Protein AF-A0A7W7CGE7-F1 (afdb_monomer)

Mean predicted aligned error: 4.37 Å

Secondary structure (DSSP, 8-state):
-HHHHHHHHHHHHHHHHHHIIIIIHHHHHHHHHSS--THHHHHH----TTHHHHHHHHHHHHHHHHHHHHHHHHH-

pLDDT: mean 91.79, std 8.63, range [53.81, 97.38]

Foldseek 3Di:
DVVLLVVLVVVLVVLVVCLCVQAVVQLVCCVPVVWGDDPNCVVPNTAHDPSSNVRSVVSNVVSVVSNVVSVVVSVD

Sequence (76 aa):
MAKSVSAIDGAQGVIAIVGITLGAVPLIRWFIEGQHSGPFRWIFGEQTGTMGYVVPLLVIGVGFGLIAVLERRKRA

Structure (mmCIF, N/CA/C/O backbone):
data_AF-A0A7W7CGE7-F1
#
_entry.id   AF-A0A7W7CGE7-F1
#
loop_
_atom_site.group_PDB
_atom_site.id
_atom_site.type_symbol
_atom_site.label_atom_id
_atom_site.label_alt_id
_atom_site.label_comp_id
_atom_site.label_asym_id
_atom_site.label_entity_id
_atom_site.label_seq_id
_atom_site.pdbx_PDB_ins_code
_atom_site.Cartn_x
_atom_site.Cartn_y
_atom_site.Cartn_z
_atom_site.occupancy
_atom_site.B_iso_or_equiv
_atom_site.auth_seq_id
_atom_site.auth_comp_id
_atom_site.auth_asym_id
_atom_site.auth_atom_id
_atom_site.pdbx_PDB_model_num
ATOM 1 N N . MET A 1 1 ? 18.599 3.837 -23.434 1.00 53.81 1 MET A N 1
ATOM 2 C CA . MET A 1 1 ? 18.475 2.813 -22.374 1.00 53.81 1 MET A CA 1
ATOM 3 C C . MET A 1 1 ? 18.497 3.401 -20.955 1.00 53.81 1 MET A C 1
ATOM 5 O O . MET A 1 1 ? 17.645 3.032 -20.169 1.00 53.81 1 MET A O 1
ATOM 9 N N . ALA A 1 2 ? 19.361 4.372 -20.616 1.00 60.56 2 ALA A N 1
ATOM 10 C CA . ALA A 1 2 ? 19.416 4.944 -19.253 1.00 60.56 2 ALA A CA 1
ATOM 11 C C . ALA A 1 2 ? 18.148 5.708 -18.789 1.00 60.56 2 ALA A C 1
ATOM 13 O O . ALA A 1 2 ? 17.753 5.610 -17.631 1.00 60.56 2 ALA A O 1
ATOM 14 N N . LYS A 1 3 ? 17.465 6.437 -19.688 1.00 62.25 3 LYS A N 1
ATOM 15 C CA . LYS A 1 3 ? 16.249 7.205 -19.339 1.00 62.25 3 LYS A CA 1
ATOM 16 C C . LYS A 1 3 ? 15.053 6.326 -18.942 1.00 62.25 3 LYS A C 1
ATOM 18 O O . LYS A 1 3 ? 14.271 6.733 -18.092 1.00 62.25 3 LYS A O 1
ATOM 23 N N . SER A 1 4 ? 14.900 5.141 -19.539 1.00 64.12 4 SER A N 1
ATOM 24 C CA . SER A 1 4 ? 13.765 4.248 -19.256 1.00 64.12 4 SER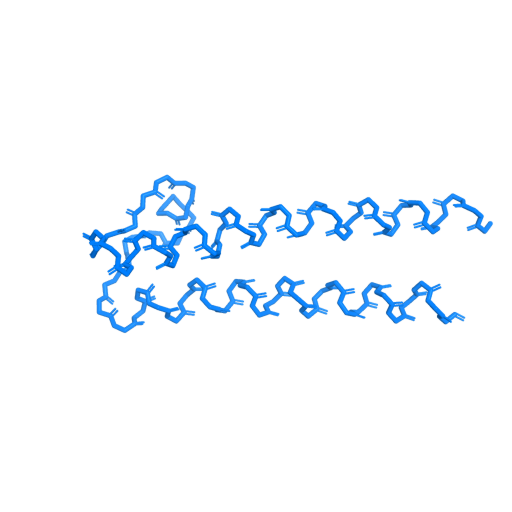 A CA 1
ATOM 25 C C . SER A 1 4 ? 13.897 3.555 -17.902 1.00 64.12 4 SER A C 1
ATOM 27 O O . SER A 1 4 ? 12.901 3.414 -17.205 1.00 64.12 4 SER A O 1
ATOM 29 N N . VAL A 1 5 ? 15.119 3.189 -17.503 1.00 71.31 5 VAL A N 1
ATOM 30 C CA . VAL A 1 5 ? 15.413 2.635 -16.170 1.00 71.31 5 VAL A CA 1
ATOM 31 C C . VAL A 1 5 ? 15.027 3.646 -15.087 1.00 71.31 5 VAL A C 1
ATOM 33 O O . VAL A 1 5 ? 14.230 3.331 -14.211 1.00 71.31 5 VAL A O 1
ATOM 36 N N . SER A 1 6 ? 15.471 4.899 -15.238 1.00 81.81 6 SER A N 1
ATOM 37 C CA . SER A 1 6 ? 15.131 5.986 -14.311 1.00 81.81 6 SER A CA 1
ATOM 38 C C . SER A 1 6 ? 13.622 6.268 -14.238 1.00 81.81 6 SER A C 1
ATOM 40 O O . SER A 1 6 ? 13.100 6.527 -13.155 1.00 81.81 6 SER A O 1
ATOM 42 N N . ALA A 1 7 ? 12.901 6.174 -15.359 1.00 89.69 7 ALA A N 1
ATOM 43 C CA . ALA A 1 7 ? 11.449 6.340 -15.370 1.00 89.69 7 ALA A CA 1
ATOM 44 C C . ALA A 1 7 ? 10.713 5.191 -14.654 1.00 89.69 7 ALA A C 1
ATOM 46 O O . ALA A 1 7 ? 9.735 5.442 -13.950 1.00 89.69 7 ALA A O 1
ATOM 47 N N . ILE A 1 8 ? 11.183 3.944 -14.802 1.00 91.00 8 ILE A N 1
ATOM 48 C CA . ILE A 1 8 ? 10.602 2.784 -14.109 1.00 91.00 8 ILE A CA 1
ATOM 49 C C . ILE A 1 8 ? 10.825 2.891 -12.598 1.00 91.00 8 ILE A C 1
ATOM 51 O O . ILE A 1 8 ? 9.877 2.694 -11.840 1.00 91.00 8 ILE A O 1
ATOM 55 N N . ASP A 1 9 ? 12.031 3.256 -12.163 1.00 92.94 9 ASP A N 1
ATOM 56 C CA . ASP A 1 9 ? 12.337 3.434 -10.740 1.00 92.94 9 ASP A CA 1
ATOM 57 C C . ASP A 1 9 ? 11.482 4.557 -10.126 1.00 92.94 9 ASP A C 1
ATOM 59 O O . ASP A 1 9 ? 10.922 4.405 -9.038 1.00 92.94 9 ASP A O 1
ATOM 63 N N . GLY A 1 10 ? 11.289 5.659 -10.862 1.00 93.81 10 GLY A N 1
ATOM 64 C CA . GLY A 1 10 ? 10.379 6.734 -10.464 1.00 93.81 10 GLY A CA 1
ATOM 65 C C . GLY A 1 10 ? 8.928 6.260 -10.320 1.00 93.81 10 GLY A C 1
ATOM 66 O O . GLY A 1 10 ? 8.281 6.543 -9.311 1.00 93.81 10 GLY A O 1
ATOM 67 N N . ALA A 1 11 ? 8.422 5.485 -11.285 1.00 94.44 11 ALA A N 1
ATOM 68 C CA . ALA A 1 11 ? 7.074 4.920 -11.223 1.00 94.44 11 ALA A CA 1
ATOM 69 C C . ALA A 1 11 ? 6.904 3.946 -10.044 1.00 94.44 11 ALA A C 1
ATOM 71 O O . ALA A 1 11 ? 5.892 4.007 -9.345 1.00 94.44 11 ALA A O 1
ATOM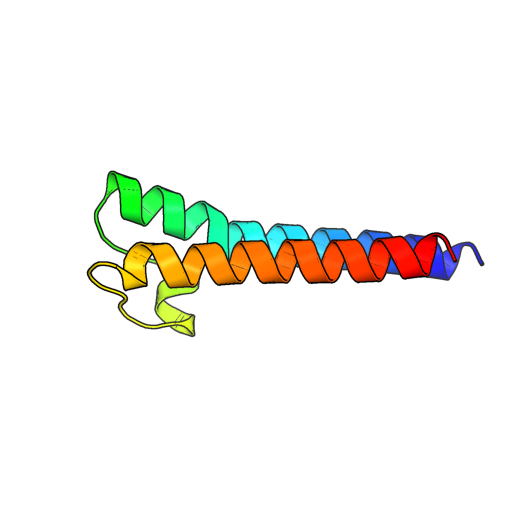 72 N N . GLN A 1 12 ? 7.897 3.090 -9.779 1.00 94.94 12 GLN A N 1
ATOM 73 C CA . GLN A 1 12 ? 7.899 2.203 -8.612 1.00 94.94 12 GLN A CA 1
ATOM 74 C C . GLN A 1 12 ? 7.849 3.001 -7.302 1.00 94.94 12 GLN A C 1
ATOM 76 O O . GLN A 1 12 ? 7.075 2.653 -6.412 1.00 94.94 12 GLN A O 1
ATOM 81 N N . GLY A 1 13 ? 8.607 4.099 -7.206 1.00 96.25 13 GLY A N 1
ATOM 82 C CA . GLY A 1 13 ? 8.575 5.002 -6.054 1.00 96.25 13 GLY A CA 1
ATOM 83 C C . GLY A 1 13 ? 7.195 5.621 -5.820 1.00 96.25 13 GLY A C 1
ATOM 84 O O . GLY A 1 13 ? 6.684 5.584 -4.702 1.00 96.25 13 GLY A O 1
ATOM 85 N N . VAL A 1 14 ? 6.547 6.121 -6.878 1.00 96.81 14 VAL A N 1
ATOM 86 C CA . VAL A 1 14 ? 5.182 6.670 -6.789 1.00 96.81 14 VAL A CA 1
ATOM 87 C C . VAL A 1 14 ? 4.185 5.597 -6.347 1.00 96.81 14 VAL A C 1
ATOM 89 O O . VAL A 1 14 ? 3.403 5.834 -5.428 1.00 96.81 14 VAL A O 1
ATOM 92 N N . ILE A 1 15 ? 4.233 4.402 -6.945 1.00 96.94 15 ILE A N 1
ATOM 93 C CA . ILE A 1 15 ? 3.349 3.285 -6.574 1.00 96.94 15 ILE A CA 1
ATOM 94 C C . ILE A 1 15 ? 3.553 2.892 -5.108 1.00 96.94 15 ILE A C 1
ATOM 96 O O . ILE A 1 15 ? 2.573 2.661 -4.403 1.00 96.94 15 ILE A O 1
ATOM 100 N N . ALA A 1 16 ? 4.799 2.850 -4.633 1.00 96.19 16 ALA A N 1
ATOM 101 C CA . ALA A 1 16 ? 5.105 2.530 -3.244 1.00 96.19 16 ALA A CA 1
ATOM 102 C C . ALA A 1 16 ? 4.509 3.567 -2.283 1.00 96.19 16 ALA A C 1
ATOM 104 O O . ALA A 1 16 ? 3.844 3.190 -1.320 1.00 96.19 16 ALA A O 1
ATOM 105 N N . ILE A 1 17 ? 4.680 4.863 -2.567 1.00 97.12 17 ILE A N 1
ATOM 106 C CA . ILE A 1 17 ? 4.100 5.940 -1.751 1.00 97.12 17 ILE A CA 1
ATOM 107 C C . ILE A 1 17 ? 2.576 5.807 -1.707 1.00 97.12 17 ILE A C 1
ATOM 109 O O . ILE A 1 17 ? 1.993 5.784 -0.625 1.00 97.12 17 ILE A O 1
ATOM 113 N N . VAL A 1 18 ? 1.932 5.642 -2.865 1.00 95.75 18 VAL A N 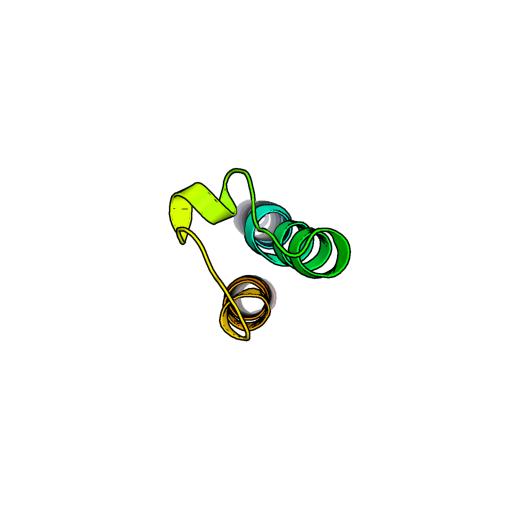1
ATOM 114 C CA . VAL A 1 18 ? 0.473 5.481 -2.952 1.00 95.75 18 VAL A CA 1
ATOM 115 C C . VAL A 1 18 ? 0.005 4.245 -2.179 1.00 95.75 18 VAL A C 1
ATOM 117 O O . VAL A 1 18 ? -0.939 4.339 -1.397 1.00 95.75 18 VAL A O 1
ATOM 120 N N . GLY A 1 19 ? 0.676 3.103 -2.340 1.00 95.88 19 GLY A N 1
ATOM 121 C CA . GLY A 1 19 ? 0.345 1.862 -1.636 1.00 95.88 19 GLY A CA 1
ATOM 122 C C . GLY A 1 19 ? 0.529 1.961 -0.119 1.00 95.88 19 GLY A C 1
ATOM 123 O O . GLY A 1 19 ? -0.265 1.406 0.639 1.00 95.88 19 GLY A O 1
ATOM 124 N N . ILE A 1 20 ? 1.524 2.717 0.350 1.00 95.38 20 ILE A N 1
ATOM 125 C CA . ILE A 1 20 ? 1.704 2.995 1.779 1.00 95.38 20 ILE A CA 1
ATOM 126 C C . ILE A 1 20 ? 0.568 3.890 2.286 1.00 95.38 20 ILE A C 1
ATOM 128 O O . ILE A 1 20 ? -0.084 3.551 3.274 1.00 95.38 20 ILE A O 1
ATOM 132 N N . THR A 1 21 ? 0.290 5.003 1.604 1.00 95.75 21 THR A N 1
ATOM 133 C CA . THR A 1 21 ? -0.726 5.981 2.023 1.00 95.75 21 THR A CA 1
ATOM 134 C C . THR A 1 21 ? -2.149 5.421 1.975 1.00 95.75 21 THR A C 1
ATOM 136 O O . THR A 1 21 ? -2.955 5.752 2.842 1.00 95.75 21 THR A O 1
ATOM 139 N N . LEU A 1 22 ? -2.470 4.581 0.988 1.00 95.50 22 LEU A N 1
ATOM 140 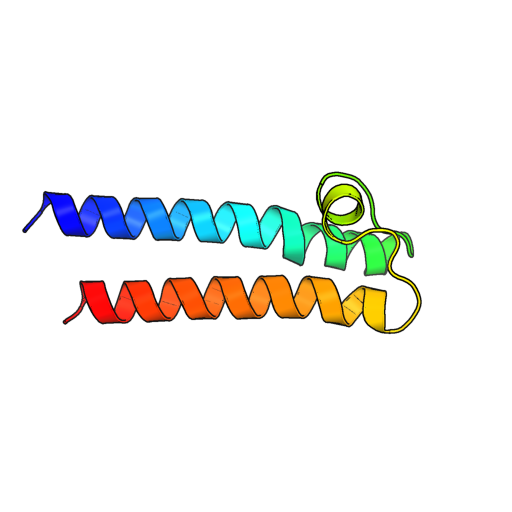C CA . LEU A 1 22 ? -3.809 4.013 0.780 1.00 95.50 22 LEU A CA 1
ATOM 141 C C . LEU A 1 22 ? -3.946 2.557 1.241 1.00 95.50 22 LEU A C 1
ATOM 143 O O . LEU A 1 22 ? -5.016 1.977 1.113 1.00 95.50 22 LEU A O 1
ATOM 147 N N . GLY A 1 23 ? -2.891 1.948 1.765 1.00 95.19 23 GLY A N 1
ATOM 148 C CA . GLY A 1 23 ? -2.913 0.551 2.187 1.00 95.19 23 GLY A CA 1
ATOM 149 C C . GLY A 1 23 ? -2.361 0.390 3.592 1.00 95.19 23 GLY A C 1
ATOM 150 O O . GLY A 1 23 ? -3.107 0.140 4.534 1.00 95.19 23 GLY A O 1
ATOM 151 N N . ALA A 1 24 ? -1.054 0.590 3.755 1.00 95.81 24 ALA A N 1
ATOM 152 C CA . ALA A 1 24 ? -0.391 0.354 5.037 1.00 95.81 24 ALA A CA 1
ATOM 153 C C . ALA A 1 24 ? -0.888 1.293 6.150 1.00 95.81 24 ALA A C 1
ATOM 155 O O . ALA A 1 24 ? -1.240 0.831 7.233 1.00 95.81 24 ALA A O 1
ATOM 156 N N . VAL A 1 25 ? -0.963 2.602 5.886 1.00 95.69 25 VAL A N 1
ATOM 157 C CA . VAL A 1 25 ? -1.404 3.594 6.882 1.00 95.69 25 VAL A CA 1
ATOM 158 C C . VAL A 1 25 ? -2.860 3.358 7.326 1.00 95.69 25 VAL A C 1
ATOM 160 O O . VAL A 1 25 ? -3.093 3.295 8.535 1.00 95.69 25 VAL A O 1
ATOM 163 N N . PRO A 1 26 ? -3.840 3.177 6.417 1.00 94.81 26 PRO A N 1
ATOM 164 C CA . PRO A 1 26 ? -5.216 2.856 6.792 1.00 94.81 26 PRO A CA 1
ATOM 165 C C . PRO A 1 26 ? -5.331 1.543 7.560 1.00 94.81 26 PRO A C 1
ATOM 167 O O . PRO A 1 26 ? -6.062 1.504 8.541 1.00 94.81 26 PRO A O 1
ATOM 170 N N . LEU A 1 27 ? -4.576 0.508 7.177 1.00 95.44 27 LEU A N 1
ATOM 171 C CA . LEU A 1 27 ? -4.587 -0.781 7.870 1.00 95.44 27 LEU A CA 1
ATOM 172 C C . LEU A 1 27 ? -4.108 -0.658 9.321 1.00 95.44 27 LEU A C 1
ATOM 174 O O . LEU A 1 27 ? -4.740 -1.194 10.229 1.00 95.44 27 LEU A O 1
ATOM 178 N N . ILE A 1 28 ? -3.010 0.072 9.544 1.00 95.69 28 ILE A N 1
ATOM 179 C CA . ILE A 1 28 ? -2.486 0.340 10.890 1.00 95.69 28 ILE A CA 1
ATOM 180 C C . ILE A 1 28 ? -3.514 1.129 11.704 1.00 95.69 28 ILE A C 1
ATOM 182 O O . ILE A 1 28 ? -3.788 0.785 12.852 1.00 95.69 28 ILE A O 1
ATOM 186 N N . ARG A 1 29 ? -4.129 2.154 11.105 1.00 94.12 29 ARG A N 1
ATOM 187 C CA . ARG A 1 29 ? -5.190 2.926 11.761 1.00 94.12 29 ARG A CA 1
ATOM 188 C C . ARG A 1 29 ? -6.398 2.080 12.117 1.00 94.12 29 ARG A C 1
ATOM 190 O O . ARG A 1 29 ? -6.876 2.175 13.236 1.00 94.12 29 ARG A O 1
ATOM 197 N N . TRP A 1 30 ? -6.861 1.230 11.211 1.00 94.56 30 TRP A N 1
ATOM 198 C CA . TRP A 1 30 ? -7.966 0.320 11.480 1.00 94.56 30 TRP A CA 1
ATOM 199 C C . TRP A 1 30 ? -7.649 -0.626 12.639 1.00 94.56 30 TRP A C 1
ATOM 201 O O . TRP A 1 30 ? -8.490 -0.844 13.505 1.00 94.56 30 TRP A O 1
ATOM 211 N N . PHE A 1 31 ? -6.415 -1.129 12.703 1.00 94.19 31 PHE A N 1
ATOM 212 C CA . PHE A 1 31 ? -5.976 -2.006 13.784 1.00 94.19 31 PHE A CA 1
ATOM 213 C C . PHE A 1 31 ? -5.957 -1.317 15.161 1.00 94.19 31 PHE A C 1
ATOM 215 O O . PHE A 1 31 ? -6.248 -1.966 16.160 1.00 94.19 31 PHE A O 1
ATOM 222 N N . ILE A 1 32 ? -5.624 -0.022 15.221 1.00 95.00 32 ILE A N 1
ATOM 223 C CA . ILE A 1 32 ? -5.481 0.728 16.482 1.00 95.00 32 ILE A CA 1
ATOM 224 C C . ILE A 1 32 ? -6.778 1.447 16.877 1.00 95.00 32 ILE A C 1
ATOM 226 O O . ILE A 1 32 ? -7.193 1.399 18.030 1.00 95.00 32 ILE A O 1
ATOM 230 N N . GLU A 1 33 ? -7.397 2.145 15.930 1.00 93.25 33 GLU A N 1
ATOM 231 C CA . GLU A 1 33 ? -8.516 3.066 16.155 1.00 93.25 33 GLU A CA 1
ATOM 232 C C . GLU A 1 33 ? -9.875 2.452 15.772 1.00 93.25 33 GLU A C 1
ATOM 234 O O . GLU A 1 33 ? -10.911 3.023 16.103 1.00 93.25 33 GLU A O 1
ATOM 239 N N . GLY A 1 34 ? -9.904 1.321 15.053 1.00 91.62 34 GLY A N 1
ATOM 240 C CA . GLY A 1 34 ? -11.149 0.697 14.581 1.00 91.62 34 GLY A CA 1
ATOM 241 C C . GLY A 1 34 ? -11.903 1.518 13.530 1.00 91.62 34 GLY A C 1
ATOM 242 O O . GLY A 1 34 ? -13.085 1.280 13.292 1.00 91.62 34 GLY A O 1
ATOM 243 N N . GLN A 1 35 ? -11.242 2.504 12.918 1.00 90.19 35 GLN A N 1
ATOM 244 C CA . GLN A 1 35 ? -11.821 3.379 11.904 1.00 90.19 35 GLN A CA 1
ATOM 245 C C . GLN A 1 35 ? -10.777 3.809 10.872 1.00 90.19 35 GLN A C 1
ATOM 247 O O . GLN A 1 35 ? -9.583 3.922 11.155 1.00 90.19 35 GLN A O 1
ATOM 252 N N . HIS A 1 36 ? -11.246 4.082 9.658 1.00 91.19 36 HIS A N 1
ATOM 253 C CA . HIS A 1 36 ? -10.432 4.651 8.594 1.00 91.19 36 HIS A CA 1
ATOM 254 C C . HIS A 1 36 ? -10.637 6.159 8.486 1.00 91.19 36 HIS A C 1
ATOM 256 O O . HIS A 1 36 ? -11.723 6.683 8.721 1.00 91.19 36 HIS A O 1
ATOM 262 N N . SER A 1 37 ? -9.602 6.876 8.057 1.00 87.81 37 SER A N 1
ATOM 263 C CA . SER A 1 37 ? -9.666 8.325 7.875 1.00 87.81 37 SER A CA 1
ATOM 264 C C . SER A 1 37 ? -8.793 8.794 6.712 1.00 87.81 37 SER A C 1
ATOM 266 O O . SER A 1 37 ? -7.959 8.051 6.189 1.00 87.81 37 SER A O 1
ATOM 268 N N . GLY A 1 38 ? -9.004 10.041 6.286 1.00 91.50 38 GLY A N 1
ATOM 269 C CA . GLY A 1 38 ? -8.204 10.676 5.241 1.00 91.50 38 GLY A CA 1
ATOM 270 C C . GLY A 1 38 ? -8.455 10.113 3.831 1.00 91.50 38 GLY A C 1
ATOM 271 O O . GLY A 1 38 ? -9.586 9.725 3.523 1.00 91.50 38 GLY A O 1
ATOM 272 N N . PRO A 1 39 ? -7.419 10.067 2.966 1.00 93.12 39 PRO A N 1
ATOM 273 C CA . PRO A 1 39 ? -7.553 9.703 1.551 1.00 93.12 39 PRO A CA 1
ATOM 274 C C . PRO A 1 39 ? -8.186 8.331 1.306 1.00 93.12 39 PRO A C 1
ATOM 276 O O . PRO A 1 39 ? -8.931 8.157 0.348 1.00 93.12 39 PRO A O 1
ATOM 279 N N . PHE A 1 40 ? -7.945 7.367 2.196 1.00 93.88 40 PHE A N 1
ATOM 280 C CA . PHE A 1 40 ? -8.543 6.042 2.084 1.00 93.88 40 PHE A CA 1
ATOM 281 C C . PHE A 1 40 ? -10.067 6.079 2.209 1.00 93.88 40 PHE A C 1
ATOM 283 O O . PHE A 1 40 ? -10.763 5.549 1.347 1.00 93.88 40 PHE A O 1
ATOM 290 N N . ARG A 1 41 ? -10.594 6.753 3.241 1.00 94.00 41 ARG A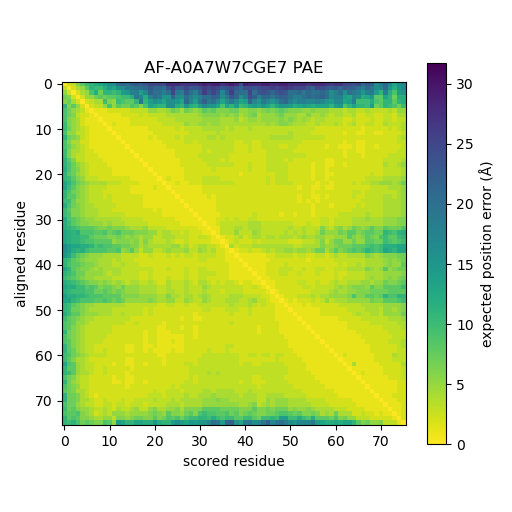 N 1
ATOM 291 C CA . ARG A 1 41 ? -12.045 6.898 3.439 1.00 94.00 41 ARG A CA 1
ATOM 292 C C . ARG A 1 41 ? -12.686 7.702 2.310 1.00 94.00 41 ARG A C 1
ATOM 294 O O . ARG A 1 41 ? -13.828 7.448 1.957 1.00 94.00 41 ARG A O 1
ATOM 301 N N . TRP A 1 42 ? -11.957 8.650 1.723 1.00 94.38 42 TRP A N 1
ATOM 302 C CA . TRP A 1 42 ? -12.458 9.421 0.587 1.00 94.38 42 TRP A CA 1
ATOM 303 C C . TRP A 1 42 ? -12.621 8.573 -0.685 1.00 94.38 42 TRP A C 1
ATOM 305 O O . TRP A 1 42 ? -13.614 8.724 -1.387 1.00 94.38 42 TRP A O 1
ATOM 315 N N . ILE A 1 43 ? -11.683 7.659 -0.956 1.00 95.00 43 ILE A N 1
ATOM 316 C CA . ILE A 1 43 ? -11.696 6.816 -2.164 1.00 95.00 43 ILE A CA 1
ATOM 317 C C . ILE A 1 43 ? -12.599 5.590 -1.996 1.00 95.00 43 ILE A C 1
ATOM 319 O O . ILE A 1 43 ? -13.358 5.252 -2.899 1.00 95.00 43 ILE A O 1
ATOM 323 N N . PHE A 1 44 ? -12.507 4.909 -0.853 1.00 94.31 44 PHE A N 1
ATOM 324 C CA . PHE A 1 44 ? -13.176 3.626 -0.620 1.00 94.31 44 PHE A CA 1
ATOM 325 C C . PHE A 1 44 ? -14.419 3.741 0.268 1.00 94.31 44 PHE A C 1
ATOM 327 O O . PHE A 1 44 ? -15.117 2.750 0.457 1.00 94.31 44 PHE A O 1
ATOM 334 N N . GLY A 1 45 ? -14.718 4.919 0.815 1.00 92.62 45 GLY A N 1
ATOM 335 C CA . GLY A 1 45 ? -15.814 5.108 1.762 1.00 92.62 45 GLY A CA 1
ATOM 336 C C . GLY A 1 45 ? -15.521 4.547 3.156 1.00 92.62 45 GLY A C 1
ATOM 337 O O . GLY A 1 45 ? -14.386 4.218 3.512 1.00 92.62 45 GLY A O 1
ATOM 338 N N . GLU A 1 46 ? -16.572 4.459 3.970 1.00 92.19 46 GLU A N 1
ATOM 339 C CA . GLU A 1 46 ? -16.522 3.799 5.274 1.00 92.19 46 GLU A CA 1
ATOM 340 C C . GLU A 1 46 ? -16.422 2.284 5.067 1.00 92.19 46 GLU A C 1
ATOM 342 O O . GLU A 1 46 ? -17.267 1.684 4.405 1.00 92.19 46 GLU A O 1
ATOM 347 N N . GLN A 1 47 ? -15.395 1.659 5.637 1.00 93.50 47 GLN A N 1
ATOM 348 C CA . GLN A 1 47 ? -15.244 0.205 5.628 1.00 93.50 47 GLN A CA 1
ATOM 349 C C . GLN A 1 47 ? -15.371 -0.291 7.060 1.00 93.50 47 GLN A C 1
ATOM 351 O O . GLN A 1 47 ? -14.716 0.251 7.949 1.00 93.50 47 GLN A O 1
ATOM 356 N N . THR A 1 48 ? -16.210 -1.300 7.281 1.00 91.19 48 THR A N 1
ATOM 357 C CA . THR A 1 48 ? -16.491 -1.857 8.609 1.00 91.19 48 THR A CA 1
ATOM 358 C C . THR A 1 48 ? -16.282 -3.371 8.631 1.00 91.19 48 THR A C 1
ATOM 360 O O . THR A 1 48 ? -1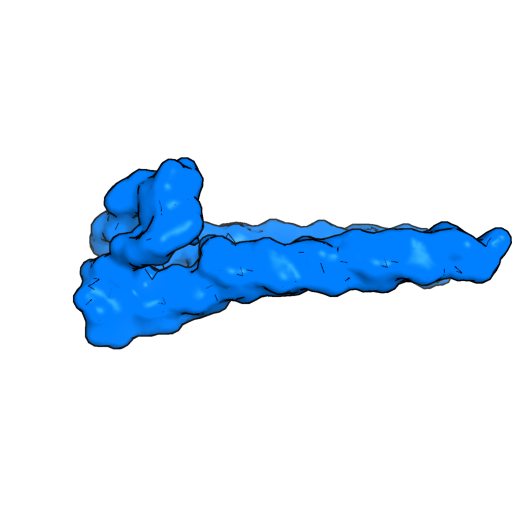6.245 -4.036 7.591 1.00 91.19 48 THR A O 1
ATOM 363 N N . GLY A 1 49 ? -16.102 -3.929 9.832 1.00 92.25 49 GLY A N 1
ATOM 364 C CA . GLY A 1 49 ? -15.878 -5.362 10.022 1.00 92.25 49 GLY A CA 1
ATOM 365 C C . GLY A 1 49 ? -14.667 -5.880 9.237 1.00 92.25 49 GLY A C 1
ATOM 366 O O . GLY A 1 49 ? -13.614 -5.246 9.192 1.00 92.25 49 GLY A O 1
ATOM 367 N N . THR A 1 50 ? -14.813 -7.036 8.590 1.00 94.50 50 THR A N 1
ATOM 368 C CA . THR A 1 50 ? -13.728 -7.693 7.841 1.00 94.50 50 THR A CA 1
ATOM 369 C C . THR A 1 50 ? -13.221 -6.859 6.661 1.00 94.50 50 THR A C 1
ATOM 371 O O . THR A 1 50 ? -12.027 -6.889 6.358 1.00 94.50 50 THR A O 1
ATOM 374 N N . MET A 1 51 ? -14.090 -6.060 6.030 1.00 94.62 51 MET A N 1
ATOM 375 C CA . MET A 1 51 ? -13.696 -5.188 4.915 1.00 94.62 51 MET A CA 1
ATOM 376 C C . MET A 1 51 ? -12.701 -4.108 5.347 1.00 94.62 51 MET A C 1
ATOM 378 O O . MET A 1 51 ? -11.888 -3.665 4.535 1.00 94.62 51 MET A O 1
ATOM 382 N N . GLY A 1 52 ? -12.696 -3.778 6.644 1.00 93.62 52 GLY A N 1
ATOM 383 C CA . GLY A 1 52 ? -11.700 -2.925 7.278 1.00 93.62 52 GLY A CA 1
ATOM 384 C C . GLY A 1 52 ? -10.254 -3.393 7.061 1.00 93.62 52 GLY A C 1
ATOM 385 O O . GLY A 1 52 ? -9.358 -2.582 6.875 1.00 93.62 52 GLY A O 1
ATOM 386 N N . TYR A 1 53 ? -10.031 -4.709 6.993 1.00 95.25 53 TYR A N 1
ATOM 387 C CA . TYR A 1 53 ? -8.713 -5.305 6.748 1.00 95.25 53 TYR A CA 1
ATOM 388 C C . TYR A 1 53 ? -8.491 -5.662 5.278 1.00 95.25 53 TYR A C 1
ATOM 390 O O . TYR A 1 53 ? -7.403 -5.460 4.740 1.00 95.25 53 TYR A O 1
ATOM 398 N N . VAL A 1 54 ? -9.522 -6.204 4.624 1.00 96.81 54 VAL A N 1
ATOM 399 C CA . VAL A 1 54 ? -9.411 -6.747 3.263 1.00 96.81 54 VAL A CA 1
ATOM 400 C C . VAL A 1 54 ? -9.071 -5.655 2.255 1.00 96.81 54 VAL A C 1
ATOM 402 O O . VAL A 1 54 ? -8.167 -5.842 1.444 1.00 96.81 54 VAL A O 1
ATOM 405 N N . VAL A 1 55 ? -9.755 -4.509 2.308 1.00 95.69 55 VAL A N 1
ATOM 406 C CA . VAL A 1 55 ? -9.562 -3.450 1.307 1.00 95.69 55 VAL A CA 1
ATOM 407 C C . VAL A 1 55 ? -8.141 -2.868 1.369 1.00 95.69 55 VAL A C 1
ATOM 409 O O . VAL A 1 55 ? -7.475 -2.874 0.331 1.00 95.69 55 VAL A O 1
ATOM 412 N N . PRO A 1 56 ? -7.601 -2.453 2.535 1.00 95.56 56 PRO A N 1
ATOM 413 C CA . PRO A 1 56 ? -6.216 -1.989 2.606 1.00 95.56 56 PRO A CA 1
ATOM 414 C C . PRO A 1 56 ? -5.190 -3.053 2.186 1.00 95.56 56 PRO A C 1
ATOM 416 O O . PRO A 1 56 ? -4.233 -2.735 1.481 1.00 95.56 56 PRO A O 1
ATOM 419 N N . LEU A 1 57 ? -5.390 -4.324 2.563 1.00 97.25 57 LEU A N 1
ATOM 420 C CA . LEU A 1 57 ? -4.494 -5.419 2.168 1.00 97.25 57 LEU A CA 1
ATOM 421 C C . LEU A 1 57 ? -4.487 -5.649 0.653 1.00 97.25 57 LEU A C 1
ATOM 423 O O . LEU A 1 57 ? -3.422 -5.883 0.079 1.00 97.25 57 LEU A O 1
ATOM 427 N N . LEU A 1 58 ? -5.642 -5.544 -0.009 1.00 97.38 58 LEU A N 1
ATOM 428 C CA . LEU A 1 58 ? -5.722 -5.623 -1.467 1.00 97.38 58 LEU A CA 1
ATOM 429 C C . LEU A 1 58 ? -4.970 -4.468 -2.133 1.00 97.38 58 LEU A C 1
ATOM 431 O O . LEU A 1 58 ? -4.238 -4.709 -3.090 1.00 97.38 58 LEU A O 1
ATOM 435 N N . VAL A 1 59 ? -5.082 -3.241 -1.612 1.00 96.62 59 VAL A N 1
ATOM 436 C CA . VAL A 1 59 ? -4.319 -2.088 -2.128 1.00 96.62 59 VAL A CA 1
ATOM 437 C C . VAL A 1 59 ? -2.813 -2.346 -2.034 1.00 96.62 59 VAL A C 1
ATOM 439 O O . VAL A 1 59 ? -2.091 -2.138 -3.012 1.00 96.62 59 VAL A O 1
ATOM 442 N N . ILE A 1 60 ? -2.339 -2.861 -0.895 1.00 97.25 60 ILE A N 1
ATOM 443 C CA . ILE A 1 60 ? -0.931 -3.239 -0.704 1.00 97.25 60 ILE A CA 1
ATOM 444 C C . ILE A 1 60 ? -0.520 -4.326 -1.707 1.00 97.25 60 ILE A C 1
ATOM 446 O O . ILE A 1 60 ? 0.503 -4.196 -2.382 1.00 97.25 60 ILE A O 1
ATOM 450 N N . GLY A 1 61 ? -1.326 -5.384 -1.834 1.00 97.31 61 GLY A N 1
ATOM 451 C CA . GLY A 1 61 ? -1.060 -6.501 -2.740 1.00 97.31 61 GLY A CA 1
ATOM 452 C C . GLY A 1 61 ? -0.968 -6.066 -4.202 1.00 97.31 61 GLY A C 1
ATOM 453 O O . GLY A 1 61 ? -0.031 -6.450 -4.904 1.00 97.31 61 GLY A O 1
ATOM 454 N N . VAL A 1 62 ? -1.886 -5.206 -4.651 1.00 97.31 62 VAL A N 1
ATOM 455 C CA . VAL A 1 62 ? -1.855 -4.620 -5.999 1.00 97.31 62 VAL A CA 1
ATOM 456 C C . VAL A 1 62 ? -0.610 -3.753 -6.185 1.00 97.31 62 VAL A C 1
ATOM 458 O O . VAL A 1 62 ? 0.067 -3.890 -7.203 1.00 97.31 62 VAL A O 1
ATOM 461 N N . GLY A 1 63 ? -0.253 -2.918 -5.204 1.00 96.56 63 GLY A N 1
ATOM 462 C CA . GLY A 1 63 ? 0.961 -2.097 -5.250 1.00 96.56 63 GLY A CA 1
AT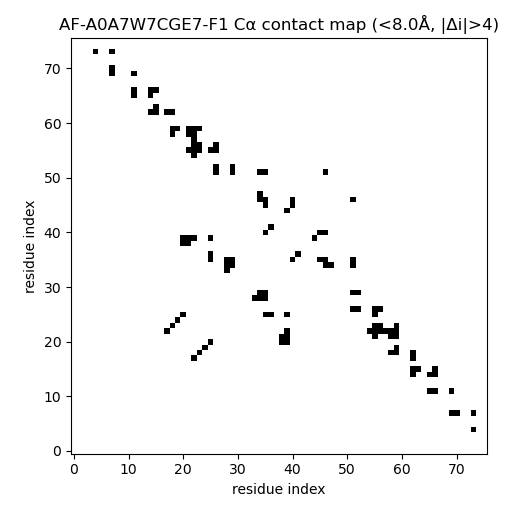OM 463 C C . GLY A 1 63 ? 2.230 -2.933 -5.444 1.00 96.56 63 GLY A C 1
ATOM 464 O O . GLY A 1 63 ? 3.009 -2.675 -6.365 1.00 96.56 63 GLY A O 1
ATOM 465 N N . PHE A 1 64 ? 2.403 -3.993 -4.648 1.00 97.25 64 PHE A N 1
ATOM 466 C CA . PHE A 1 64 ? 3.524 -4.922 -4.816 1.00 97.25 64 PHE A CA 1
ATOM 467 C C . PHE A 1 64 ? 3.487 -5.652 -6.160 1.00 97.25 64 PHE A C 1
ATOM 469 O O . PHE A 1 64 ? 4.528 -5.792 -6.805 1.00 97.25 64 PHE A O 1
ATOM 476 N N . GLY A 1 65 ? 2.306 -6.077 -6.615 1.00 97.31 65 GLY A N 1
ATOM 477 C CA . GLY A 1 65 ? 2.134 -6.712 -7.920 1.00 97.31 65 GLY A CA 1
ATOM 478 C C . GLY A 1 65 ? 2.585 -5.810 -9.071 1.00 97.31 65 GLY A C 1
ATOM 479 O O . GLY A 1 65 ? 3.342 -6.247 -9.939 1.00 97.31 65 GLY A O 1
ATOM 480 N N . LEU A 1 66 ? 2.194 -4.534 -9.051 1.00 96.31 66 LEU A N 1
ATOM 481 C CA . LEU A 1 66 ? 2.601 -3.552 -10.057 1.00 96.31 66 LEU A CA 1
ATOM 482 C C . LEU A 1 66 ? 4.114 -3.307 -10.034 1.00 96.31 66 LEU A C 1
ATOM 484 O O . LEU A 1 66 ? 4.752 -3.336 -11.088 1.00 96.31 66 LEU A O 1
ATOM 488 N N . IL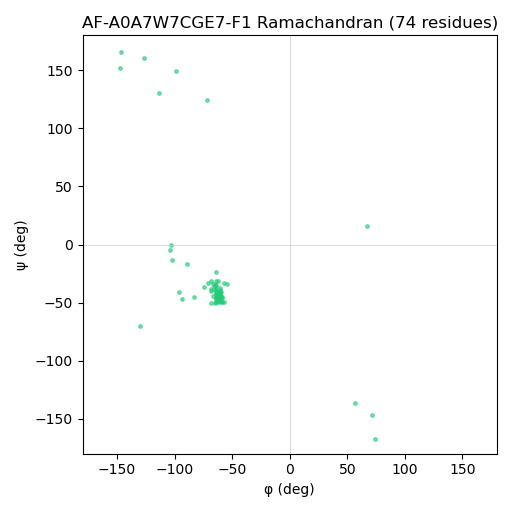E A 1 67 ? 4.707 -3.135 -8.848 1.00 95.62 67 ILE A N 1
ATOM 489 C CA . ILE A 1 67 ? 6.161 -2.969 -8.705 1.00 95.62 67 ILE A CA 1
ATOM 490 C C . ILE A 1 67 ? 6.902 -4.197 -9.245 1.00 95.62 67 ILE A C 1
ATOM 492 O O . ILE A 1 67 ? 7.885 -4.035 -9.966 1.00 95.62 67 ILE A O 1
ATOM 496 N N . ALA A 1 68 ? 6.419 -5.410 -8.965 1.00 95.44 68 ALA A N 1
ATOM 497 C CA . ALA A 1 68 ? 7.021 -6.649 -9.453 1.00 95.44 68 ALA A CA 1
ATOM 498 C C . ALA A 1 68 ? 6.943 -6.779 -10.985 1.00 95.44 68 ALA A C 1
ATOM 500 O O . ALA A 1 68 ? 7.902 -7.227 -11.618 1.00 95.44 68 ALA A O 1
ATOM 501 N N . VAL A 1 69 ? 5.830 -6.365 -11.602 1.00 95.31 69 VAL A N 1
ATOM 502 C CA . VAL A 1 69 ? 5.692 -6.324 -13.068 1.00 95.31 69 VAL A CA 1
ATOM 503 C C . VAL A 1 69 ? 6.670 -5.321 -13.677 1.00 95.31 69 VAL A C 1
ATOM 505 O O . VAL A 1 69 ? 7.363 -5.654 -14.641 1.00 95.31 69 VAL A O 1
ATOM 508 N N . LEU A 1 70 ? 6.766 -4.120 -13.102 1.00 93.00 70 LEU A N 1
ATOM 509 C CA . LEU A 1 70 ? 7.724 -3.100 -13.530 1.00 93.00 70 LEU A CA 1
ATOM 510 C C . LEU A 1 70 ? 9.170 -3.583 -13.383 1.00 93.00 70 LEU A C 1
ATOM 512 O O . LEU A 1 70 ? 9.973 -3.412 -14.297 1.00 93.00 70 LEU A O 1
ATOM 516 N N . GLU A 1 71 ? 9.484 -4.264 -12.283 1.00 93.12 71 GLU A N 1
ATOM 517 C CA . GLU A 1 71 ? 10.816 -4.809 -12.031 1.00 93.12 71 GLU A CA 1
ATOM 518 C C . GLU A 1 71 ? 11.185 -5.886 -13.057 1.00 93.12 71 GLU A C 1
ATOM 520 O O . GLU A 1 71 ? 12.293 -5.876 -13.592 1.00 93.12 71 GLU A O 1
ATOM 525 N N . ARG A 1 72 ? 10.247 -6.781 -13.403 1.00 93.38 72 ARG A N 1
ATOM 526 C CA . ARG A 1 72 ? 10.456 -7.760 -14.483 1.00 93.38 72 ARG A CA 1
ATOM 527 C C . ARG A 1 72 ? 10.715 -7.083 -15.824 1.00 93.38 72 ARG A C 1
ATOM 529 O O . ARG A 1 72 ? 11.584 -7.534 -16.556 1.00 93.38 72 ARG A O 1
ATOM 536 N N . ARG A 1 73 ? 9.986 -6.009 -16.146 1.00 90.19 73 ARG A N 1
ATOM 537 C CA . ARG A 1 73 ? 10.176 -5.247 -17.393 1.00 90.19 73 ARG A CA 1
ATOM 538 C C . ARG A 1 73 ? 11.498 -4.484 -17.432 1.00 90.19 73 ARG A C 1
ATOM 540 O O . ARG A 1 73 ? 12.040 -4.321 -18.511 1.00 90.19 73 ARG A O 1
ATOM 547 N N . LYS A 1 74 ? 12.007 -4.027 -16.285 1.00 87.38 74 LYS A N 1
ATOM 548 C CA . LYS A 1 74 ? 13.312 -3.356 -16.171 1.00 87.38 74 LYS A CA 1
ATOM 549 C C . LYS A 1 74 ? 14.486 -4.317 -16.379 1.00 87.38 74 LYS A C 1
ATOM 551 O O . LYS A 1 74 ? 15.535 -3.895 -16.851 1.00 87.38 74 LYS A O 1
ATOM 556 N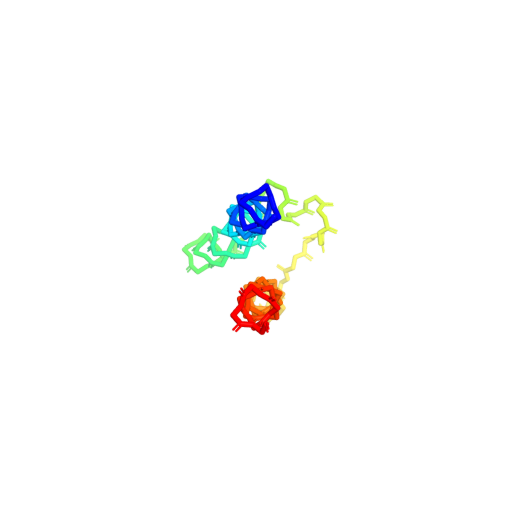 N . ARG A 1 75 ? 14.316 -5.580 -15.970 1.00 84.00 75 ARG A N 1
ATOM 557 C CA . ARG A 1 75 ? 15.340 -6.638 -16.044 1.00 84.00 75 ARG A CA 1
ATOM 558 C C . ARG A 1 75 ? 15.330 -7.436 -17.351 1.00 84.00 75 ARG A C 1
ATOM 560 O O . ARG A 1 75 ? 16.292 -8.159 -17.590 1.00 84.00 75 ARG A O 1
ATOM 567 N N . ALA A 1 76 ? 14.243 -7.360 -18.118 1.00 77.56 76 ALA A N 1
ATOM 568 C CA . ALA A 1 76 ? 14.101 -7.970 -19.441 1.00 77.56 76 ALA A CA 1
ATOM 569 C C . ALA A 1 76 ? 14.723 -7.076 -20.521 1.00 77.56 76 ALA A C 1
ATOM 571 O O . ALA A 1 76 ? 15.316 -7.644 -21.460 1.00 77.56 76 ALA A O 1
#

Nearest PDB structures (foldseek):
  7t54-assembly1_A  TM=4.841E-01  e=4.095E+00  Acetivibrio thermocellus

Solvent-accessible surface area (backbone atoms only — not comparable to full-atom values): 4116 Å² total; per-residue (Å²): 117,72,68,59,52,54,50,51,54,51,50,39,52,53,42,49,53,50,21,38,61,48,4,52,51,38,36,54,36,29,74,76,71,72,44,67,62,66,73,40,28,72,75,71,41,90,54,63,76,71,50,38,53,52,55,20,50,49,40,35,51,51,34,53,51,52,40,51,53,52,50,52,64,71,75,105

Organism: NCBI:txid43355

Radius of gyration: 14.75 Å; Cα contacts (8 Å, |Δi|>4): 66; chains: 1; bounding box: 36×19×39 Å